Protein AF-A0A9D1FG96-F1 (afdb_monomer_lite)

Structure (mmCIF, N/CA/C/O backbone):
data_AF-A0A9D1FG96-F1
#
_entry.id   AF-A0A9D1FG96-F1
#
loop_
_atom_site.group_PDB
_atom_site.id
_atom_site.type_symbol
_atom_site.label_atom_id
_atom_site.label_alt_id
_atom_site.label_comp_id
_atom_site.label_asym_id
_atom_site.label_entity_id
_atom_site.label_seq_id
_atom_site.pdbx_PDB_ins_code
_atom_site.Cartn_x
_atom_site.Cartn_y
_atom_site.Cartn_z
_atom_site.occupancy
_atom_site.B_iso_or_equiv
_atom_site.auth_seq_id
_atom_site.auth_comp_id
_atom_site.auth_asym_id
_atom_site.auth_atom_id
_atom_site.pdbx_PDB_model_num
ATOM 1 N N . MET A 1 1 ? -35.146 -4.565 7.454 1.00 53.31 1 MET A N 1
ATOM 2 C CA . MET A 1 1 ? -33.687 -4.803 7.555 1.00 53.31 1 MET A CA 1
ATOM 3 C C . MET A 1 1 ? -33.059 -3.588 8.241 1.00 53.31 1 MET A C 1
ATOM 5 O O . MET A 1 1 ? -33.315 -2.483 7.785 1.00 53.31 1 MET A O 1
ATOM 9 N N . LYS A 1 2 ? -32.357 -3.737 9.376 1.00 66.38 2 LYS A N 1
ATOM 10 C CA . LYS A 1 2 ? -31.742 -2.598 10.096 1.00 66.38 2 LYS A CA 1
ATOM 11 C C . LYS A 1 2 ? -30.323 -2.357 9.564 1.00 66.38 2 LYS A C 1
ATOM 13 O O . LYS A 1 2 ? -29.508 -3.275 9.589 1.00 66.38 2 LYS A O 1
ATOM 18 N N . LEU A 1 3 ? -30.037 -1.146 9.085 1.00 75.19 3 LEU A N 1
ATOM 19 C CA . LEU A 1 3 ? -28.706 -0.733 8.624 1.00 75.19 3 LEU A CA 1
ATOM 20 C C . LEU A 1 3 ? -27.740 -0.616 9.811 1.00 75.19 3 LEU A C 1
ATOM 22 O O . LEU A 1 3 ? -28.017 0.085 10.782 1.00 75.19 3 LEU A O 1
ATOM 26 N N . ASN A 1 4 ? -26.594 -1.296 9.732 1.00 77.69 4 ASN A N 1
ATOM 27 C CA . ASN A 1 4 ? -25.547 -1.205 10.746 1.00 77.69 4 ASN A CA 1
ATOM 28 C C . ASN A 1 4 ? -24.554 -0.092 10.374 1.00 77.69 4 ASN A C 1
ATOM 30 O O . ASN A 1 4 ? -23.567 -0.343 9.685 1.00 77.69 4 ASN A O 1
ATOM 34 N N . LEU A 1 5 ? -24.810 1.130 10.853 1.00 80.31 5 LEU A N 1
ATOM 35 C CA . LEU A 1 5 ? -23.984 2.311 10.563 1.00 80.31 5 LEU A CA 1
ATOM 36 C C . LEU A 1 5 ? -22.515 2.137 10.980 1.00 80.31 5 LEU A C 1
ATOM 38 O O . LEU A 1 5 ? -21.625 2.670 10.321 1.00 80.31 5 LEU A O 1
ATOM 42 N N . ARG A 1 6 ? -22.238 1.336 12.022 1.00 77.56 6 ARG A N 1
ATOM 43 C CA . ARG A 1 6 ? -20.863 1.057 12.463 1.00 77.56 6 ARG A CA 1
ATOM 44 C C . ARG A 1 6 ? -20.050 0.371 11.369 1.00 77.56 6 ARG A C 1
ATOM 46 O O . ARG A 1 6 ? -18.873 0.662 11.259 1.00 77.56 6 ARG A O 1
ATOM 53 N N . LYS A 1 7 ? -20.653 -0.507 10.563 1.00 76.81 7 LYS A N 1
ATOM 54 C CA . LYS A 1 7 ? -19.952 -1.184 9.458 1.00 76.81 7 LYS A CA 1
ATOM 55 C C . LYS A 1 7 ? -19.755 -0.296 8.229 1.00 76.81 7 LYS A C 1
ATOM 57 O O . LYS A 1 7 ? -18.905 -0.601 7.412 1.00 76.81 7 LYS A O 1
ATOM 62 N N . ILE A 1 8 ? -20.560 0.755 8.079 1.00 80.25 8 ILE A N 1
ATOM 63 C CA . ILE A 1 8 ? -20.541 1.630 6.896 1.00 80.25 8 ILE A CA 1
ATOM 64 C C . ILE A 1 8 ? -19.477 2.718 7.036 1.00 80.25 8 ILE A C 1
ATOM 66 O O . ILE A 1 8 ? -18.826 3.080 6.063 1.00 80.25 8 ILE A O 1
ATOM 70 N N . PHE A 1 9 ? -19.314 3.251 8.246 1.00 84.81 9 PHE A N 1
ATOM 71 C CA . PHE A 1 9 ? -18.415 4.377 8.494 1.00 84.81 9 PHE A CA 1
ATOM 72 C C . PHE A 1 9 ? -17.085 3.976 9.136 1.00 84.81 9 PHE A C 1
ATOM 74 O O . PHE A 1 9 ? -16.236 4.838 9.353 1.00 84.81 9 PHE A O 1
ATOM 81 N N . ASN A 1 10 ? -16.890 2.699 9.474 1.00 86.19 10 ASN A N 1
ATOM 82 C CA . ASN A 1 10 ? -15.662 2.243 10.113 1.00 86.19 10 ASN A CA 1
ATOM 83 C C . ASN A 1 10 ? -14.633 1.768 9.081 1.00 86.19 10 ASN A C 1
ATOM 85 O O . ASN A 1 10 ? -14.603 0.599 8.701 1.00 86.19 10 ASN A O 1
ATOM 89 N N . TRP A 1 11 ? -13.736 2.690 8.742 1.00 89.75 11 TRP A N 1
ATOM 90 C CA . TRP A 1 11 ? -12.572 2.485 7.883 1.00 89.75 11 TRP A CA 1
ATOM 91 C C . TRP A 1 11 ? -11.294 2.174 8.673 1.00 89.75 11 TRP A C 1
ATOM 93 O O . TRP A 1 11 ? -10.192 2.541 8.264 1.00 89.75 11 TRP A O 1
ATOM 103 N N . ASP A 1 12 ? -11.425 1.521 9.828 1.00 92.94 12 ASP A N 1
ATOM 104 C CA . ASP A 1 12 ? -10.263 1.128 10.614 1.00 92.94 12 ASP A CA 1
ATOM 105 C C . ASP A 1 12 ? -9.457 0.050 9.874 1.00 92.94 12 ASP A C 1
ATOM 107 O O . ASP A 1 12 ? -9.993 -0.900 9.287 1.00 92.94 12 ASP A O 1
ATOM 111 N N . ILE A 1 13 ? -8.142 0.229 9.904 1.00 95.06 13 ILE A N 1
ATOM 112 C CA . ILE A 1 13 ? -7.162 -0.605 9.226 1.00 95.06 13 ILE A CA 1
ATOM 113 C C . ILE A 1 13 ? -6.886 -1.823 10.104 1.00 95.06 13 ILE A C 1
ATOM 115 O O . ILE A 1 13 ? -6.543 -1.708 11.282 1.00 95.06 13 ILE A O 1
ATOM 119 N N . ARG A 1 14 ? -7.018 -3.009 9.513 1.00 94.69 14 ARG A N 1
ATOM 120 C CA . ARG A 1 14 ? -6.687 -4.290 10.141 1.00 94.69 14 ARG A CA 1
ATOM 121 C C . ARG A 1 14 ? -5.243 -4.694 9.866 1.00 94.69 14 ARG A C 1
ATOM 123 O O . ARG A 1 14 ? -4.581 -5.220 10.756 1.00 94.69 14 ARG A O 1
ATOM 130 N N . HIS A 1 15 ? -4.790 -4.503 8.630 1.00 95.88 15 HIS A N 1
ATOM 131 C CA . HIS A 1 15 ? -3.465 -4.913 8.180 1.00 95.88 15 HIS A CA 1
ATOM 132 C C . HIS A 1 15 ? -3.010 -4.062 6.990 1.00 95.88 15 HIS A C 1
ATOM 134 O O . HIS A 1 15 ? -3.832 -3.593 6.204 1.00 95.88 15 HIS A O 1
ATOM 140 N N . VAL A 1 16 ? -1.697 -3.891 6.849 1.00 96.56 16 VAL A N 1
ATOM 141 C CA . VAL A 1 16 ? -1.058 -3.249 5.698 1.00 96.56 16 VAL A CA 1
ATOM 142 C C . VAL A 1 16 ? 0.062 -4.174 5.235 1.00 96.56 16 VAL A C 1
ATOM 144 O O . VAL A 1 16 ? 0.960 -4.480 6.020 1.00 96.56 16 VAL A O 1
ATOM 147 N N . ALA A 1 17 ? 0.007 -4.629 3.986 1.00 96.62 17 ALA A N 1
ATOM 148 C CA . ALA A 1 17 ? 1.065 -5.446 3.406 1.00 96.62 17 ALA A CA 1
ATOM 149 C C . ALA A 1 17 ? 2.246 -4.557 2.975 1.00 96.62 17 ALA A C 1
ATOM 151 O O . ALA A 1 17 ? 2.021 -3.428 2.524 1.00 96.62 17 ALA A O 1
ATOM 152 N N . PRO A 1 18 ? 3.496 -5.038 3.093 1.00 95.88 18 PRO A N 1
ATOM 153 C CA . PRO A 1 18 ? 4.661 -4.294 2.627 1.00 95.88 18 PRO A CA 1
ATOM 154 C C . PRO A 1 18 ? 4.608 -4.062 1.105 1.00 95.88 18 PRO A C 1
ATOM 156 O O . PRO A 1 18 ? 3.963 -4.841 0.401 1.00 95.88 18 PRO A O 1
ATOM 159 N N . PRO A 1 19 ? 5.297 -3.027 0.583 1.00 96.44 19 PRO A N 1
ATOM 160 C CA . PRO A 1 19 ? 5.368 -2.775 -0.851 1.00 96.44 19 PRO A CA 1
ATOM 161 C C . PRO A 1 19 ? 5.947 -3.971 -1.611 1.00 96.44 19 PRO A C 1
ATOM 163 O O . PRO A 1 19 ? 7.063 -4.407 -1.319 1.00 96.44 19 PRO A O 1
ATOM 166 N N . MET A 1 20 ? 5.214 -4.471 -2.604 1.00 95.75 20 MET A N 1
ATOM 167 C CA . MET A 1 20 ? 5.627 -5.606 -3.432 1.00 95.75 20 MET A CA 1
ATOM 168 C C . MET A 1 20 ? 5.871 -5.157 -4.874 1.00 95.75 20 MET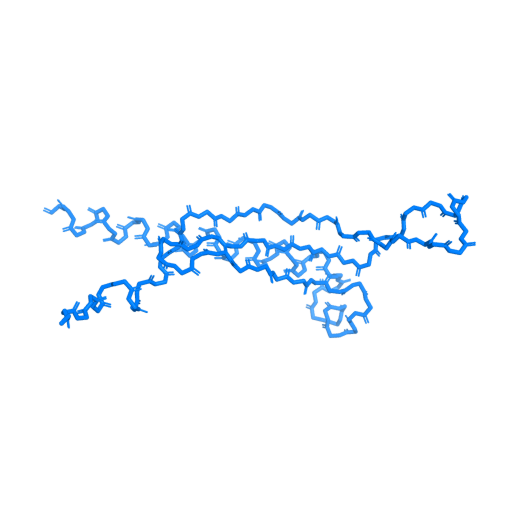 A C 1
ATOM 170 O O . MET A 1 20 ? 5.058 -4.402 -5.403 1.00 95.75 20 MET A O 1
ATOM 174 N N . PRO A 1 21 ? 6.960 -5.594 -5.534 1.00 93.94 21 PRO A N 1
ATOM 175 C CA . PRO A 1 21 ? 7.176 -5.283 -6.940 1.00 93.94 21 PRO A CA 1
ATOM 176 C C . PRO A 1 21 ? 6.131 -5.988 -7.811 1.00 93.94 21 PRO A C 1
ATOM 178 O O . PRO A 1 21 ? 5.874 -7.184 -7.651 1.00 93.94 21 PRO A O 1
ATOM 181 N N . VAL A 1 22 ? 5.568 -5.242 -8.754 1.00 93.31 22 VAL A N 1
ATOM 182 C CA . VAL A 1 22 ? 4.688 -5.747 -9.807 1.00 93.31 22 VAL A CA 1
ATOM 183 C C . VAL A 1 22 ? 5.510 -5.859 -11.076 1.00 93.31 22 VAL A C 1
ATOM 185 O O . VAL A 1 22 ? 6.233 -4.931 -11.446 1.00 93.31 22 VAL A O 1
ATOM 188 N N . TYR A 1 23 ? 5.408 -7.007 -11.729 1.00 89.69 23 TYR A N 1
ATOM 189 C CA . TYR A 1 23 ? 6.166 -7.306 -12.931 1.00 89.69 23 TYR A CA 1
ATOM 190 C C . TYR A 1 23 ? 5.248 -7.322 -14.141 1.00 89.69 23 TYR A C 1
ATOM 192 O O . TYR A 1 23 ? 4.161 -7.896 -14.061 1.00 89.69 23 TYR A O 1
ATOM 200 N N . ASP A 1 24 ? 5.716 -6.764 -15.255 1.00 85.44 24 ASP A N 1
ATOM 201 C CA . ASP A 1 24 ? 5.105 -7.076 -16.539 1.00 85.44 24 ASP A CA 1
ATOM 202 C C . ASP A 1 24 ? 5.454 -8.508 -16.935 1.00 85.44 24 ASP A C 1
ATOM 204 O O . ASP A 1 24 ? 6.571 -8.994 -16.701 1.00 85.44 24 ASP A O 1
ATOM 208 N N . VAL A 1 25 ? 4.490 -9.179 -17.550 1.00 70.56 25 VAL A N 1
ATOM 209 C CA . VAL A 1 25 ? 4.724 -10.453 -18.215 1.00 70.56 25 VAL A CA 1
ATOM 210 C C . VAL A 1 25 ? 4.861 -10.130 -19.689 1.00 70.56 25 VAL A C 1
ATOM 212 O O . VAL A 1 25 ? 3.870 -9.947 -20.388 1.00 70.56 25 VAL A O 1
ATOM 215 N N . ASP A 1 26 ? 6.101 -10.060 -20.161 1.00 63.50 26 ASP A N 1
ATOM 216 C CA . ASP A 1 26 ? 6.370 -9.787 -21.566 1.00 63.50 26 ASP A CA 1
ATOM 217 C C . ASP A 1 26 ? 6.014 -11.028 -22.407 1.00 63.50 26 ASP A C 1
ATOM 219 O O . ASP A 1 26 ? 6.808 -11.957 -22.586 1.00 63.50 26 ASP A O 1
ATOM 223 N N . TYR A 1 27 ? 4.761 -11.090 -22.871 1.00 63.00 27 TYR A N 1
ATOM 224 C CA . TYR A 1 27 ? 4.222 -12.225 -23.634 1.00 63.00 27 TYR A CA 1
ATOM 225 C C . TYR A 1 27 ? 4.906 -12.406 -24.995 1.00 63.00 27 TYR A C 1
ATOM 227 O O . TYR A 1 27 ? 4.815 -13.480 -25.592 1.00 63.00 27 TYR A O 1
ATOM 235 N N . CYS A 1 28 ? 5.590 -11.373 -25.490 1.00 63.88 28 CYS A N 1
ATOM 236 C CA . CYS A 1 28 ? 6.227 -11.374 -26.801 1.00 63.88 28 CYS A CA 1
ATOM 237 C C . CYS A 1 28 ? 7.652 -11.944 -26.778 1.00 63.88 28 CYS A C 1
ATOM 239 O O . CYS A 1 28 ? 8.126 -12.419 -27.810 1.00 63.88 28 CYS A O 1
ATOM 241 N N . ASN A 1 29 ? 8.345 -11.919 -25.633 1.00 61.44 29 ASN A N 1
ATOM 242 C CA . ASN A 1 29 ? 9.712 -12.425 -25.544 1.00 61.44 29 ASN A CA 1
ATOM 243 C C . ASN A 1 29 ? 10.040 -12.986 -24.145 1.00 61.44 29 ASN A C 1
ATOM 245 O O . ASN A 1 29 ? 10.615 -12.287 -23.307 1.00 61.44 29 ASN A O 1
ATOM 249 N N . PRO A 1 30 ? 9.759 -14.278 -23.893 1.00 61.56 30 PRO A N 1
ATOM 250 C CA . PRO A 1 30 ? 9.986 -14.907 -22.589 1.00 61.56 30 PRO A CA 1
ATOM 251 C C . PRO A 1 30 ? 11.466 -14.949 -22.156 1.00 61.56 30 PRO A C 1
ATOM 253 O O . PRO A 1 30 ? 11.754 -15.271 -21.004 1.00 61.56 30 PRO A O 1
ATOM 256 N N . CYS A 1 31 ? 12.408 -14.615 -23.047 1.00 63.72 31 CYS A N 1
ATOM 257 C CA . CYS A 1 31 ? 13.840 -14.554 -22.753 1.00 63.72 31 CYS A CA 1
ATOM 258 C C . CYS A 1 31 ? 14.296 -13.216 -22.140 1.00 63.72 31 CYS A C 1
ATOM 260 O O . CYS A 1 31 ? 15.392 -13.169 -21.584 1.00 63.72 31 CYS A O 1
ATOM 262 N N . LEU A 1 32 ? 13.501 -12.138 -22.230 1.00 61.88 32 LEU A N 1
ATOM 263 C CA . LEU A 1 32 ? 13.899 -10.794 -21.770 1.00 61.88 32 LEU A CA 1
ATOM 264 C C . LEU A 1 32 ? 13.789 -10.581 -20.248 1.00 61.88 32 LEU A C 1
ATOM 266 O O . LEU A 1 32 ? 14.190 -9.539 -19.736 1.00 61.88 32 LEU A O 1
ATOM 270 N N . GLY A 1 33 ? 13.345 -11.592 -19.498 1.00 65.00 33 GLY A N 1
ATOM 271 C CA . GLY A 1 33 ? 13.175 -11.492 -18.050 1.00 65.00 33 GLY A CA 1
ATOM 272 C C . GLY A 1 33 ? 11.917 -10.711 -17.659 1.00 6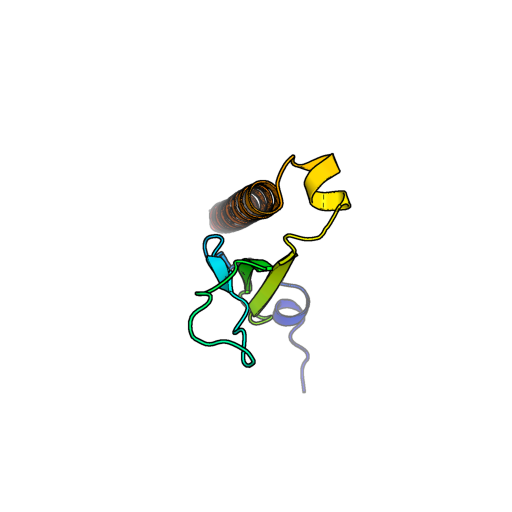5.00 33 GLY A C 1
ATOM 273 O O . GLY A 1 33 ? 11.101 -10.345 -18.496 1.00 65.00 33 GLY A O 1
ATOM 274 N N . ARG A 1 34 ? 11.717 -10.517 -16.351 1.00 77.75 34 ARG A N 1
ATOM 275 C CA . ARG A 1 34 ? 10.561 -9.793 -15.805 1.00 77.75 34 ARG A CA 1
ATOM 276 C C . ARG A 1 34 ? 10.953 -8.346 -15.514 1.00 77.75 34 ARG A C 1
ATOM 278 O O . ARG A 1 34 ? 11.799 -8.117 -14.648 1.00 77.75 34 ARG A O 1
ATOM 285 N N . THR A 1 35 ? 10.319 -7.390 -16.185 1.00 83.94 35 THR A N 1
ATOM 286 C CA . THR A 1 35 ? 10.509 -5.954 -15.928 1.00 83.94 35 THR A CA 1
ATOM 287 C C . THR A 1 35 ? 9.589 -5.510 -14.798 1.00 83.94 35 THR A C 1
ATOM 289 O O . THR A 1 35 ? 8.417 -5.875 -14.777 1.00 83.94 35 THR A O 1
ATOM 292 N N . ILE A 1 36 ? 10.105 -4.742 -13.837 1.00 88.69 36 ILE A N 1
ATOM 293 C CA . ILE A 1 36 ? 9.273 -4.144 -12.784 1.00 88.69 36 ILE A CA 1
ATOM 294 C C . ILE A 1 36 ? 8.532 -2.952 -13.387 1.00 88.69 36 ILE A C 1
ATOM 296 O O . ILE A 1 36 ? 9.177 -2.003 -13.825 1.00 88.69 36 ILE A O 1
ATOM 300 N N . ILE A 1 37 ? 7.202 -2.987 -13.353 1.00 92.38 37 ILE A N 1
ATOM 301 C CA . ILE A 1 37 ? 6.332 -1.893 -13.822 1.00 92.38 37 ILE A CA 1
ATOM 302 C C . ILE A 1 37 ? 5.808 -1.024 -12.687 1.00 92.38 37 ILE A C 1
ATOM 304 O O . ILE A 1 37 ? 5.280 0.054 -12.915 1.00 92.38 37 ILE A O 1
ATOM 308 N N . GLY A 1 38 ? 5.959 -1.459 -11.440 1.00 95.38 38 GLY A N 1
ATOM 309 C CA . GLY A 1 38 ? 5.512 -0.675 -10.300 1.00 95.38 38 GLY A CA 1
ATOM 310 C C . GLY A 1 38 ? 5.651 -1.413 -8.989 1.00 95.38 38 GLY A C 1
ATOM 311 O O . GLY A 1 38 ? 6.243 -2.491 -8.909 1.00 95.38 38 GLY A O 1
ATOM 312 N N . TYR A 1 39 ? 5.098 -0.802 -7.951 1.00 97.25 39 TYR A N 1
ATOM 313 C CA . TYR A 1 39 ? 5.035 -1.370 -6.613 1.00 97.25 39 TYR A CA 1
ATOM 314 C C . TYR A 1 39 ? 3.608 -1.279 -6.092 1.00 97.25 39 TYR A C 1
ATOM 316 O O . TYR A 1 39 ? 3.004 -0.215 -6.169 1.00 97.25 39 TYR A O 1
ATOM 324 N N . ASP A 1 40 ? 3.097 -2.362 -5.521 1.00 97.19 40 ASP A N 1
ATOM 325 C CA . ASP A 1 40 ? 1.777 -2.401 -4.899 1.00 97.19 40 ASP A CA 1
ATOM 326 C C . ASP A 1 40 ? 1.879 -2.332 -3.381 1.00 97.19 40 ASP A C 1
ATOM 328 O O . ASP A 1 40 ? 2.673 -3.043 -2.761 1.00 97.19 40 ASP A O 1
ATOM 332 N N . VAL A 1 41 ? 1.017 -1.519 -2.772 1.00 97.88 41 VAL A N 1
ATOM 333 C CA . VAL A 1 41 ? 0.768 -1.529 -1.328 1.00 97.88 41 VAL A CA 1
ATOM 334 C C . VAL A 1 41 ? -0.687 -1.885 -1.090 1.00 97.88 41 VAL A C 1
ATOM 336 O O . VAL A 1 41 ? -1.597 -1.213 -1.568 1.00 97.88 41 VAL A O 1
ATOM 339 N N . THR A 1 42 ? -0.909 -2.939 -0.315 1.00 97.56 42 THR A N 1
ATOM 340 C CA . THR A 1 42 ? -2.248 -3.444 -0.009 1.00 97.56 42 THR A CA 1
ATOM 341 C C . THR A 1 42 ? -2.666 -3.054 1.405 1.00 97.56 42 THR A C 1
ATOM 343 O O . THR A 1 42 ? -1.930 -3.295 2.362 1.00 97.56 42 THR A O 1
ATOM 346 N N . VAL A 1 43 ? -3.871 -2.503 1.553 1.00 97.69 43 VAL A N 1
ATOM 347 C CA . VAL A 1 43 ? -4.475 -2.131 2.839 1.00 97.69 43 VAL A CA 1
ATOM 348 C C . VAL A 1 43 ? -5.740 -2.955 3.056 1.00 97.69 43 VAL A C 1
ATOM 350 O O . VAL A 1 43 ? -6.636 -2.969 2.219 1.00 97.69 43 VAL A O 1
ATOM 353 N N . GLN A 1 44 ? -5.829 -3.628 4.201 1.00 97.12 44 GLN A N 1
ATOM 354 C CA . GLN A 1 44 ? -7.005 -4.392 4.603 1.00 97.12 44 GLN A CA 1
ATOM 355 C C . GLN A 1 44 ? -7.766 -3.658 5.708 1.00 97.12 44 GLN A C 1
ATOM 357 O O . GLN A 1 44 ? -7.202 -3.339 6.758 1.00 97.12 44 GLN A O 1
ATOM 362 N N . TYR A 1 45 ? -9.062 -3.452 5.500 1.00 95.00 45 TYR A N 1
ATOM 363 C CA . TYR A 1 45 ? -9.978 -2.776 6.417 1.00 95.00 45 TYR A CA 1
ATOM 364 C C . TYR A 1 45 ? -10.861 -3.773 7.174 1.00 95.00 45 TYR A C 1
ATOM 366 O O . TYR A 1 45 ? -11.150 -4.868 6.691 1.00 95.00 45 TYR A O 1
ATOM 374 N N . GLU A 1 46 ? -11.332 -3.395 8.366 1.00 91.31 46 GLU A N 1
ATOM 375 C CA . GLU A 1 46 ? -12.131 -4.287 9.222 1.00 91.31 46 GLU A CA 1
ATOM 376 C C . GLU A 1 46 ? -13.490 -4.671 8.601 1.00 91.31 46 GLU A C 1
ATOM 378 O O . GLU A 1 46 ? -13.915 -5.820 8.727 1.00 91.31 46 GLU A O 1
ATOM 383 N N . TYR A 1 47 ? -14.153 -3.737 7.903 1.00 91.75 47 TYR A N 1
ATOM 384 C CA . TYR A 1 47 ? -15.489 -3.946 7.315 1.00 91.75 47 TYR A CA 1
ATOM 385 C C . TYR A 1 47 ? -15.582 -3.700 5.803 1.00 91.75 47 TYR A C 1
ATOM 387 O O . TYR A 1 47 ? -16.612 -4.025 5.215 1.00 91.75 47 TYR A O 1
ATOM 395 N N . HIS A 1 48 ? -14.535 -3.158 5.176 1.00 91.12 48 HIS A N 1
ATOM 396 C CA . HIS A 1 48 ? -14.566 -2.706 3.776 1.00 91.12 48 HIS A CA 1
ATOM 397 C C . HIS A 1 48 ? -13.724 -3.561 2.820 1.00 91.12 48 HIS A C 1
ATOM 399 O O . HIS A 1 48 ? -13.635 -3.253 1.640 1.00 91.12 48 HIS A O 1
ATOM 405 N N . GLY A 1 49 ? -13.150 -4.667 3.301 1.00 92.06 49 GLY A N 1
ATOM 406 C CA . GLY A 1 49 ? -12.350 -5.559 2.466 1.00 92.06 49 GLY A CA 1
ATOM 407 C C . GLY A 1 49 ? -10.919 -5.058 2.295 1.00 92.06 49 GLY A C 1
ATOM 408 O O . GLY A 1 49 ? -10.283 -4.670 3.274 1.00 92.06 49 GLY A O 1
ATOM 409 N N . GLN A 1 50 ? -10.400 -5.141 1.074 1.00 95.50 50 GLN A N 1
ATOM 410 C CA . GLN A 1 50 ? -9.009 -4.853 0.747 1.00 95.50 50 GLN A CA 1
ATOM 411 C C . GLN A 1 50 ? -8.936 -3.870 -0.419 1.00 95.50 50 GLN A C 1
ATOM 413 O O . GLN A 1 50 ? -9.532 -4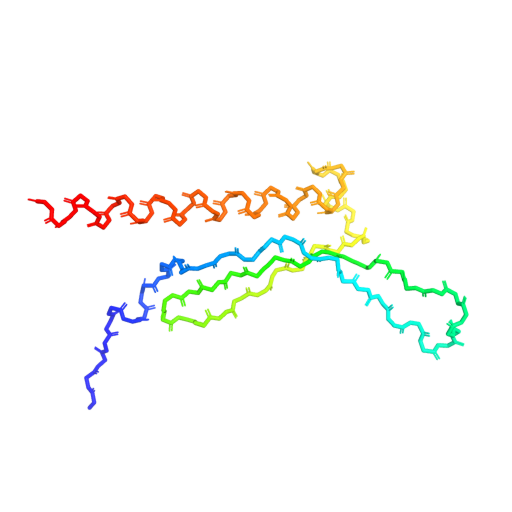.132 -1.460 1.00 95.50 50 GLN A O 1
ATOM 418 N N . ASP A 1 51 ? -8.125 -2.825 -0.260 1.00 96.12 51 ASP A N 1
ATOM 419 C CA . ASP A 1 51 ? -7.747 -1.910 -1.335 1.00 96.12 51 ASP A CA 1
ATOM 420 C C . ASP A 1 51 ? -6.265 -2.086 -1.672 1.00 96.12 51 ASP A C 1
ATOM 422 O O . ASP A 1 51 ? -5.426 -2.275 -0.786 1.00 96.12 51 ASP A O 1
ATOM 426 N N . THR A 1 52 ? -5.938 -2.014 -2.961 1.00 96.19 52 THR A N 1
ATOM 427 C CA . THR A 1 52 ? -4.560 -2.110 -3.461 1.00 96.19 52 THR A CA 1
ATOM 428 C C . THR A 1 52 ? -4.201 -0.816 -4.177 1.00 96.19 52 THR A C 1
ATOM 430 O O . THR A 1 52 ? -4.958 -0.340 -5.021 1.00 96.19 52 THR A O 1
ATOM 433 N N . TYR A 1 53 ? -3.061 -0.237 -3.814 1.00 96.44 53 TYR A N 1
ATOM 434 C CA . TYR A 1 53 ? -2.554 1.012 -4.367 1.00 96.44 53 TYR A CA 1
ATOM 435 C C . TYR A 1 53 ? -1.303 0.735 -5.188 1.00 96.44 53 TYR A C 1
ATOM 437 O O . TYR A 1 53 ? -0.296 0.293 -4.632 1.00 96.44 53 TYR A O 1
ATOM 4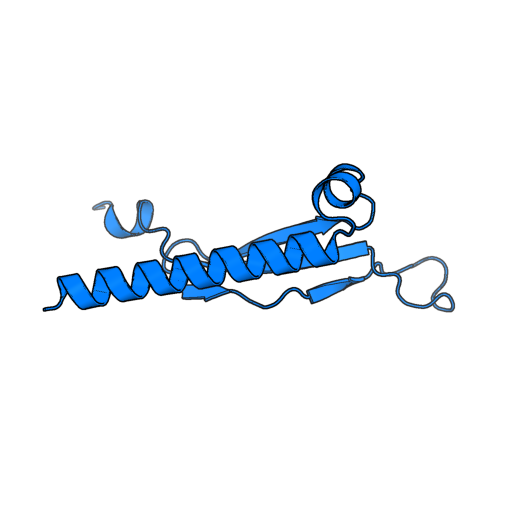45 N N . PHE A 1 54 ? -1.378 1.049 -6.479 1.00 96.69 54 PHE A N 1
ATOM 446 C CA . PHE A 1 54 ? -0.294 0.852 -7.430 1.00 96.69 54 PHE A CA 1
ATOM 447 C C . PHE A 1 54 ? 0.538 2.126 -7.603 1.00 96.69 54 PHE A C 1
ATOM 449 O O . PHE A 1 54 ? 0.009 3.214 -7.845 1.00 96.69 54 PHE A O 1
ATOM 456 N N . PHE A 1 55 ? 1.853 1.976 -7.486 1.00 96.75 55 PHE A N 1
ATOM 457 C CA . PHE A 1 55 ? 2.851 3.023 -7.673 1.00 96.75 55 PHE A CA 1
ATOM 458 C C . PHE A 1 55 ? 3.653 2.717 -8.934 1.00 96.75 55 PHE A C 1
ATOM 460 O O . PHE A 1 55 ? 4.652 1.994 -8.889 1.00 96.75 55 PHE A O 1
ATOM 467 N N . ASP A 1 56 ? 3.173 3.269 -10.042 1.00 94.69 56 ASP A N 1
ATOM 468 C CA . ASP A 1 56 ? 3.685 3.052 -11.392 1.00 94.69 56 ASP A CA 1
ATOM 469 C C . ASP A 1 56 ? 5.128 3.558 -11.562 1.00 94.69 56 ASP A C 1
ATOM 471 O O . ASP A 1 56 ? 5.456 4.682 -11.158 1.00 94.69 56 ASP A O 1
ATOM 475 N N . MET A 1 57 ? 5.980 2.722 -12.165 1.00 93.00 57 MET A N 1
ATOM 476 C CA . MET A 1 57 ? 7.360 3.053 -12.510 1.00 93.00 57 MET A CA 1
ATOM 477 C C . MET A 1 57 ? 7.465 4.190 -13.526 1.00 93.00 57 MET A C 1
ATOM 479 O O . MET A 1 57 ? 8.428 4.952 -13.448 1.00 93.00 57 MET A O 1
ATOM 483 N N . ASP A 1 58 ? 6.476 4.366 -14.399 1.00 93.19 58 ASP A N 1
ATOM 484 C CA . ASP A 1 58 ? 6.482 5.394 -15.447 1.00 93.19 58 ASP A CA 1
ATOM 485 C C . ASP A 1 58 ? 5.856 6.719 -14.981 1.00 93.19 58 ASP A C 1
ATOM 487 O O . ASP A 1 58 ? 5.799 7.707 -15.716 1.00 93.19 58 ASP A O 1
ATOM 491 N N . SER A 1 59 ? 5.402 6.794 -13.725 1.00 94.44 59 SER A N 1
ATOM 492 C CA . SER A 1 59 ? 4.777 8.005 -13.199 1.00 94.44 59 SER A CA 1
ATOM 493 C C . SER A 1 59 ? 5.793 9.125 -12.960 1.00 94.44 59 SER A C 1
ATOM 495 O O . SER A 1 59 ? 6.423 9.204 -11.899 1.00 94.44 59 SER A O 1
ATOM 497 N N . GLU A 1 60 ? 5.877 10.074 -13.896 1.00 94.38 60 GLU A N 1
ATOM 498 C CA . GLU A 1 60 ? 6.710 11.282 -13.773 1.00 94.38 60 GLU A CA 1
ATOM 499 C C . GLU A 1 60 ? 6.460 12.039 -12.462 1.00 94.38 60 GLU A C 1
ATOM 501 O O . GLU A 1 60 ? 7.386 12.528 -11.815 1.00 94.38 60 GLU A O 1
ATOM 506 N N . ARG A 1 61 ? 5.199 12.096 -12.017 1.00 94.81 61 ARG A N 1
ATOM 507 C CA . ARG A 1 61 ? 4.827 12.746 -10.756 1.00 94.81 61 ARG A CA 1
ATOM 508 C C . ARG A 1 61 ? 5.481 12.069 -9.552 1.00 94.81 61 ARG A C 1
ATOM 510 O O . ARG A 1 61 ? 5.932 12.762 -8.640 1.00 94.81 61 ARG A O 1
ATOM 517 N N . LEU A 1 62 ? 5.506 10.736 -9.514 1.00 93.31 62 LEU A N 1
ATOM 518 C CA . LEU A 1 62 ? 6.128 10.001 -8.411 1.00 93.31 62 LEU A CA 1
ATOM 519 C C . LEU A 1 62 ? 7.648 10.174 -8.418 1.00 93.31 62 LEU A C 1
ATOM 521 O O . LEU A 1 62 ? 8.244 10.350 -7.354 1.00 93.31 62 LEU A O 1
ATOM 525 N N . TRP A 1 63 ? 8.256 10.206 -9.603 1.00 93.50 63 TRP A N 1
ATOM 526 C CA . TRP A 1 63 ? 9.666 10.548 -9.767 1.00 93.50 63 TRP A CA 1
ATOM 527 C C . TRP A 1 63 ? 9.981 11.960 -9.273 1.00 93.50 63 TRP A C 1
ATOM 529 O O . TRP A 1 63 ? 10.893 12.130 -8.469 1.00 93.50 63 TRP A O 1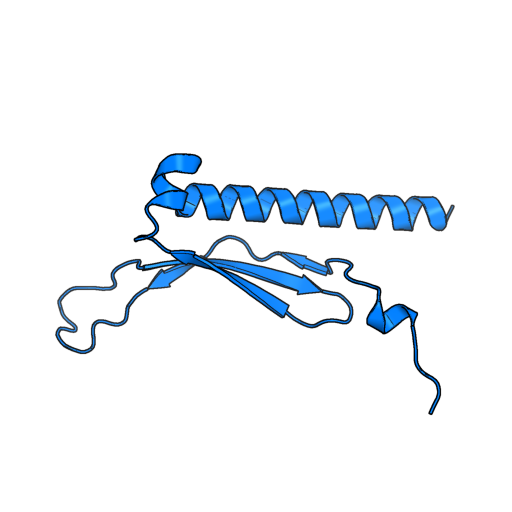
ATOM 539 N N . ALA A 1 64 ? 9.196 12.961 -9.669 1.00 94.31 64 ALA A N 1
ATOM 540 C CA . ALA A 1 64 ? 9.416 14.347 -9.269 1.00 94.31 64 ALA A CA 1
ATOM 541 C C . ALA A 1 64 ? 9.260 14.564 -7.753 1.00 94.31 64 ALA A C 1
ATOM 543 O O . ALA A 1 64 ? 10.047 15.285 -7.145 1.00 94.31 64 ALA A O 1
ATOM 544 N N . LEU A 1 65 ? 8.251 13.944 -7.129 1.00 94.75 65 LEU A N 1
ATOM 545 C CA . LEU A 1 65 ? 7.935 14.175 -5.714 1.00 94.75 65 LEU A CA 1
ATOM 546 C C . LEU A 1 65 ? 8.760 13.320 -4.748 1.00 94.75 65 LEU A C 1
ATOM 548 O O . LEU A 1 65 ? 9.087 13.775 -3.654 1.00 94.75 65 LEU A O 1
ATOM 552 N N . TYR A 1 66 ? 9.068 12.078 -5.120 1.00 94.19 66 TYR A N 1
ATOM 553 C CA . TYR A 1 66 ? 9.681 11.100 -4.214 1.00 94.19 66 TYR A CA 1
ATOM 554 C C . TYR A 1 66 ? 11.051 10.612 -4.692 1.00 94.19 66 TYR A C 1
ATOM 556 O O . TYR A 1 66 ? 11.714 9.837 -3.996 1.00 94.19 66 TYR A O 1
ATOM 564 N N . GLY A 1 67 ? 11.484 11.033 -5.880 1.00 93.00 67 GLY A N 1
ATOM 565 C CA . GLY A 1 67 ? 12.722 10.602 -6.525 1.00 93.00 67 GLY A CA 1
ATOM 566 C C . GLY A 1 67 ? 12.671 9.185 -7.092 1.00 93.00 67 GLY A C 1
ATOM 567 O O . GLY A 1 67 ? 13.558 8.832 -7.854 1.00 93.00 67 GLY A O 1
ATOM 568 N N . HIS A 1 68 ? 11.689 8.364 -6.704 1.00 93.56 68 HIS A N 1
ATOM 569 C CA . HIS A 1 68 ? 11.473 7.016 -7.224 1.00 93.56 68 HIS A CA 1
ATOM 570 C C . HIS A 1 68 ? 10.091 6.477 -6.777 1.00 93.56 68 HIS A C 1
ATOM 572 O O . HIS A 1 68 ? 9.763 6.602 -5.591 1.00 93.56 68 HIS A O 1
ATOM 578 N N . PRO A 1 69 ? 9.313 5.788 -7.634 1.00 94.31 69 PRO A N 1
ATOM 579 C CA . PRO A 1 69 ? 8.006 5.206 -7.280 1.00 94.31 69 PRO A CA 1
ATOM 580 C C . PRO A 1 69 ? 8.043 4.225 -6.099 1.00 94.31 69 PRO A C 1
ATOM 582 O O . PRO A 1 69 ? 7.226 4.317 -5.187 1.00 94.31 69 PRO A O 1
ATOM 585 N N . ARG A 1 70 ? 9.076 3.375 -6.020 1.00 95.62 70 ARG A N 1
ATOM 586 C CA . ARG A 1 70 ? 9.386 2.568 -4.818 1.00 95.62 70 ARG A CA 1
ATOM 587 C C . ARG A 1 70 ? 9.375 3.370 -3.509 1.00 95.62 70 ARG A C 1
ATOM 589 O O . ARG A 1 70 ? 8.777 2.932 -2.533 1.00 95.62 70 ARG A O 1
ATOM 596 N N . ARG A 1 71 ? 10.023 4.542 -3.473 1.00 96.19 71 ARG A N 1
ATOM 597 C CA . ARG A 1 71 ? 10.063 5.383 -2.262 1.00 96.19 71 ARG A CA 1
ATOM 598 C C . ARG A 1 71 ? 8.683 5.938 -1.927 1.00 96.19 71 ARG A C 1
ATOM 600 O O . ARG A 1 71 ? 8.339 6.043 -0.754 1.00 96.19 71 ARG A O 1
ATOM 607 N N . ALA A 1 72 ? 7.885 6.272 -2.940 1.00 96.81 72 ALA A N 1
ATOM 608 C CA . ALA A 1 72 ? 6.499 6.682 -2.737 1.00 96.81 72 ALA A CA 1
ATOM 609 C C . ALA A 1 72 ? 5.672 5.558 -2.085 1.00 96.81 72 ALA A C 1
ATOM 611 O O . ALA A 1 72 ? 4.977 5.811 -1.101 1.00 96.81 72 ALA A O 1
ATOM 612 N N . ALA A 1 73 ? 5.822 4.319 -2.567 1.00 97.25 73 ALA A N 1
ATOM 613 C CA . ALA A 1 73 ? 5.167 3.140 -2.000 1.00 97.25 73 ALA A CA 1
ATOM 614 C C . ALA A 1 73 ? 5.611 2.869 -0.549 1.00 97.25 73 ALA A C 1
ATOM 616 O O . ALA A 1 73 ? 4.776 2.665 0.332 1.00 97.25 73 ALA A O 1
ATOM 617 N N . GLU A 1 74 ? 6.916 2.936 -0.266 1.00 97.81 74 GLU A N 1
ATOM 618 C CA . GLU A 1 74 ? 7.464 2.788 1.092 1.00 97.81 74 GLU A CA 1
ATOM 619 C C . GLU A 1 74 ? 6.932 3.868 2.050 1.00 97.81 74 GLU A C 1
ATOM 621 O O . GLU A 1 74 ? 6.519 3.558 3.171 1.00 97.81 74 GLU A O 1
ATOM 626 N N . ASN A 1 75 ? 6.868 5.126 1.603 1.00 97.19 75 ASN A N 1
ATOM 627 C CA . ASN A 1 75 ? 6.312 6.227 2.393 1.00 97.19 75 ASN A CA 1
ATOM 628 C C . ASN A 1 75 ? 4.819 6.026 2.683 1.00 97.19 75 ASN A C 1
ATOM 630 O O . ASN A 1 75 ? 4.375 6.233 3.815 1.00 97.19 75 ASN A O 1
ATOM 634 N N . PHE A 1 76 ? 4.050 5.594 1.682 1.00 97.56 76 PHE A N 1
ATOM 635 C CA . PHE A 1 76 ? 2.627 5.310 1.841 1.00 97.56 76 PHE A CA 1
ATOM 636 C C . PHE A 1 76 ? 2.383 4.149 2.815 1.00 97.56 76 PHE A C 1
ATOM 638 O O . PHE A 1 76 ? 1.555 4.265 3.721 1.00 97.56 76 PHE A O 1
ATOM 645 N N . TYR A 1 77 ? 3.157 3.066 2.695 1.00 98.06 77 TYR A N 1
ATOM 646 C CA . TYR A 1 77 ? 3.133 1.942 3.630 1.00 98.06 77 TYR A CA 1
ATOM 647 C C . TYR A 1 77 ? 3.369 2.407 5.075 1.00 98.06 77 TYR A C 1
ATOM 649 O O . TYR A 1 77 ? 2.549 2.149 5.958 1.00 98.06 77 TYR A O 1
ATOM 657 N N . GLN A 1 78 ? 4.438 3.172 5.320 1.00 97.94 78 GLN A N 1
ATOM 658 C CA . GLN A 1 78 ? 4.741 3.691 6.657 1.00 97.94 78 GLN A CA 1
ATOM 659 C C . GLN A 1 78 ? 3.631 4.601 7.195 1.00 97.94 78 GLN A C 1
ATOM 661 O O . GLN A 1 78 ? 3.291 4.535 8.379 1.00 97.94 78 GLN A O 1
ATOM 666 N N . GLN A 1 79 ? 3.051 5.447 6.339 1.00 97.69 79 GLN A N 1
ATOM 667 C CA . GLN A 1 79 ? 1.928 6.302 6.710 1.00 97.69 79 GLN A CA 1
ATOM 668 C C . GLN A 1 79 ? 0.725 5.470 7.177 1.00 97.69 79 GLN A C 1
ATOM 670 O O . GLN A 1 79 ? 0.149 5.779 8.223 1.00 97.69 79 GLN A O 1
ATOM 675 N N . LYS A 1 80 ? 0.374 4.402 6.449 1.00 97.38 80 LYS A N 1
ATOM 676 C CA . LYS A 1 80 ? -0.752 3.523 6.792 1.00 97.38 80 LYS A CA 1
ATOM 677 C C . LYS A 1 80 ? -0.501 2.692 8.048 1.00 97.38 80 LYS A C 1
ATOM 679 O O . LYS A 1 80 ? -1.405 2.573 8.873 1.00 97.38 80 LYS A O 1
ATOM 684 N N . CYS A 1 81 ? 0.723 2.217 8.271 1.00 97.25 81 CYS A N 1
ATOM 685 C CA . CYS A 1 81 ? 1.091 1.558 9.528 1.00 97.25 81 CYS A CA 1
ATOM 686 C C . CYS A 1 81 ? 0.921 2.491 10.738 1.00 97.25 81 CYS A C 1
ATOM 688 O O . CYS A 1 81 ? 0.296 2.113 11.727 1.00 97.25 81 CYS A O 1
ATOM 690 N N . ARG A 1 82 ? 1.378 3.748 10.639 1.00 97.69 82 ARG A N 1
ATOM 691 C CA . ARG A 1 82 ? 1.182 4.749 11.707 1.00 97.69 82 ARG A CA 1
ATOM 692 C C . ARG A 1 82 ? -0.295 5.067 11.942 1.00 97.69 82 ARG A C 1
ATOM 694 O O . 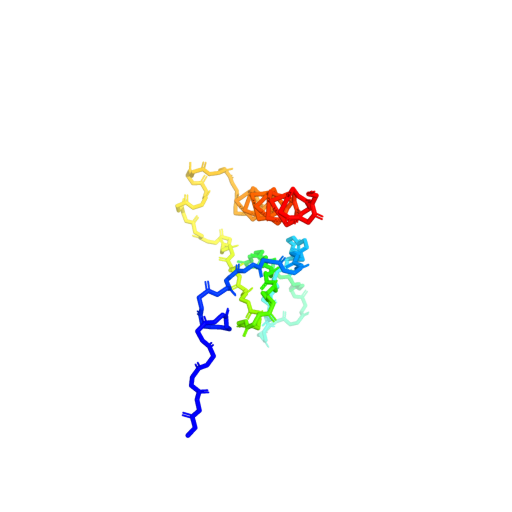ARG A 1 82 ? -0.706 5.321 13.072 1.00 97.69 82 ARG A O 1
ATOM 701 N N . GLU A 1 83 ? -1.101 5.101 10.884 1.00 95.94 83 GLU A N 1
ATOM 702 C CA . GLU A 1 83 ? -2.549 5.307 10.983 1.00 95.94 83 GLU A CA 1
ATOM 703 C C . GLU A 1 83 ? -3.227 4.155 11.741 1.00 95.94 83 GLU A C 1
ATOM 705 O O . GLU A 1 83 ? -3.991 4.406 12.677 1.00 95.94 83 GLU A O 1
ATOM 710 N N . MET A 1 84 ? -2.868 2.912 11.412 1.00 95.94 84 MET A N 1
ATOM 711 C CA . MET A 1 84 ? -3.325 1.708 12.107 1.00 95.94 84 MET A CA 1
ATOM 712 C C . MET A 1 84 ? -2.949 1.730 13.598 1.00 95.94 84 MET A C 1
ATOM 714 O O . MET A 1 84 ? -3.809 1.536 14.457 1.00 95.94 84 MET A O 1
ATOM 718 N N . GLU A 1 85 ? -1.693 2.034 13.935 1.00 94.81 85 GLU A N 1
ATOM 719 C CA . GLU A 1 85 ? -1.240 2.149 15.331 1.00 94.81 85 GLU A CA 1
ATOM 720 C C . GLU A 1 85 ? -2.031 3.213 16.108 1.00 94.81 85 GLU A C 1
ATOM 722 O O . GLU A 1 85 ? -2.483 2.974 17.231 1.00 94.81 85 GLU A O 1
ATOM 727 N N . ARG A 1 86 ? -2.276 4.380 15.497 1.00 94.31 86 ARG A N 1
ATOM 728 C CA . ARG A 1 86 ? -3.091 5.448 16.104 1.00 94.31 86 ARG A CA 1
ATOM 729 C C . ARG A 1 86 ? -4.527 4.995 16.369 1.00 94.31 86 ARG A C 1
ATOM 731 O O . ARG A 1 86 ? -5.103 5.367 17.394 1.00 94.31 86 ARG A O 1
ATOM 738 N N . GLN A 1 87 ? -5.126 4.218 15.467 1.00 92.19 87 GLN A N 1
ATOM 739 C CA . GLN A 1 87 ? -6.471 3.663 15.656 1.00 92.19 87 GLN A CA 1
ATOM 740 C C . GLN A 1 87 ? -6.497 2.655 16.815 1.00 92.19 87 GLN A C 1
ATOM 742 O O . GLN A 1 87 ? -7.392 2.722 17.662 1.00 92.19 87 GLN A O 1
ATOM 747 N N . GLN A 1 88 ? -5.487 1.785 16.915 1.00 89.25 88 GLN A N 1
ATOM 748 C CA . GLN A 1 88 ? -5.353 0.833 18.023 1.00 89.25 88 GLN A CA 1
ATOM 749 C C . GLN A 1 88 ? -5.214 1.548 19.375 1.00 89.25 88 GLN A C 1
ATOM 751 O O . GLN A 1 88 ? -5.948 1.235 20.312 1.00 89.25 88 GLN A O 1
ATOM 756 N N . GLN A 1 89 ? -4.366 2.577 19.463 1.00 89.56 89 GLN A N 1
ATOM 757 C CA . GLN A 1 89 ? -4.204 3.373 20.686 1.00 89.56 89 GLN A CA 1
ATOM 758 C C . GLN A 1 89 ? -5.521 4.028 21.132 1.00 89.56 89 GLN A C 1
ATOM 760 O O . GLN A 1 89 ? -5.891 3.940 22.304 1.00 89.56 89 GLN A O 1
ATOM 765 N N . LYS A 1 90 ? -6.282 4.629 20.203 1.00 87.81 90 LYS A N 1
ATOM 766 C CA . LYS A 1 90 ? -7.600 5.222 20.506 1.00 87.81 90 LYS A CA 1
ATOM 767 C C . LYS A 1 90 ? -8.601 4.192 21.035 1.00 87.81 90 LYS A C 1
ATOM 769 O O . LYS A 1 90 ? -9.400 4.523 21.911 1.00 87.81 90 LYS A O 1
ATOM 774 N N . ARG A 1 91 ? -8.577 2.959 20.517 1.00 83.62 91 ARG A N 1
ATOM 775 C CA . ARG A 1 91 ? -9.434 1.859 20.996 1.00 83.62 91 ARG A CA 1
ATOM 776 C C . ARG A 1 91 ? -9.055 1.440 22.416 1.00 83.62 91 ARG A C 1
ATOM 778 O O . ARG A 1 91 ? -9.947 1.331 23.249 1.00 83.62 91 ARG A O 1
ATOM 785 N N . CYS A 1 92 ? -7.761 1.301 22.707 1.00 76.75 92 CYS A N 1
ATOM 786 C CA . CYS A 1 92 ? -7.275 0.970 24.049 1.00 76.75 92 CYS A CA 1
ATOM 787 C C . CYS A 1 92 ? -7.644 2.038 25.090 1.00 76.75 92 CYS A C 1
ATOM 789 O O . CYS A 1 92 ? -8.037 1.693 26.198 1.00 76.75 92 CYS A O 1
ATOM 791 N N . VAL A 1 93 ? -7.557 3.330 24.742 1.00 76.06 93 VAL A N 1
ATOM 792 C CA . VAL A 1 93 ? -7.938 4.429 25.653 1.00 76.06 93 VAL A CA 1
ATOM 793 C C . VAL A 1 93 ? -9.437 4.426 25.950 1.00 76.06 93 VAL A C 1
ATOM 795 O O . VAL A 1 93 ? -9.820 4.663 27.083 1.00 76.06 93 VAL A O 1
ATOM 798 N N . ARG A 1 94 ? -10.290 4.122 24.964 1.00 68.38 94 ARG A N 1
ATOM 799 C CA . ARG A 1 94 ? -11.751 4.041 25.161 1.00 68.38 94 ARG A CA 1
ATOM 800 C C . ARG A 1 94 ? -12.207 2.838 25.994 1.00 68.38 94 ARG A C 1
ATOM 802 O O . ARG A 1 94 ? -13.373 2.790 26.367 1.00 68.38 94 ARG A O 1
ATOM 809 N N . GLN A 1 95 ? -11.340 1.847 26.195 1.00 59.53 95 GLN A N 1
ATOM 810 C CA . GLN A 1 95 ? -11.628 0.648 26.988 1.00 59.53 95 GLN A CA 1
ATOM 811 C C . GLN A 1 95 ? -11.159 0.760 28.447 1.00 59.53 95 GLN A C 1
ATOM 813 O O . GLN A 1 95 ? -11.462 -0.137 29.231 1.00 59.53 95 GLN A O 1
ATOM 818 N N . LYS A 1 96 ? -10.422 1.821 28.800 1.00 52.19 96 LYS A N 1
ATOM 819 C CA . LYS A 1 96 ? -10.075 2.175 30.182 1.00 52.19 96 LYS A CA 1
ATOM 820 C C . LYS A 1 96 ? -11.097 3.152 30.743 1.00 52.19 96 LYS A C 1
ATOM 822 O O . LYS A 1 96 ? -11.359 3.045 31.957 1.00 52.19 96 LYS A O 1
#

Organism: NCBI:txid2840790

Foldseek 3Di:
DDDDVCLVPFFAWPDKDAKDFDWDDPPPDNPPDTDGQWIKIKTQGPRPGIDIDTQGQPPPVCCVPQVGSNRVRRVVRVVSVVRNVVVVVVVVVVVD

pLDDT: mean 87.95, std 12.12, range [52.19, 98.06]

Radius of gyration: 17.87 Å; chains: 1; bounding box: 48×29×57 Å

Sequence (96 aa):
MKLNLRKIFNWDIRHVAPPMPVYDVDYCNPCLGRTIIGYDVTVQYEYHGQDTYFFDMDSERLWALYGHPRRAAENFYQQKCREMERQQQKRCVRQK

Secondary structure (DSSP, 8-state):
----HHHHH---EEEEPPPEEEE---TT-TTS-PPEEEEEEEEEETTTEEEEEEEETT-HHHHHHHSSHHHHHHHHHHHHHHHHHHHHHHHHHHT-